Protein 7Y54 (pdb70)

Sequence (100 aa):
GSPPEIKPFYFSSSVQEGQREQVICSAITGDLPLLFSWKKDGLIVENFKDITLVTNDLFSVLVISSIKPEHIGNYTCNLENPFGSDVHTAALTMKVPELS

Secondary structure (DSSP, 8-state):
----EEEP----SSEETT--EEEEEEEEE-PSPPEEEEEETTEEGGGSTTEEEEE-SS-EEEEESS--GGG-EEEEEEEEETTEEEEEEEEE-EEE----

Foldseek 3Di:
DDKFAWDEWEWDPAAEFFAKTKTKIFTPDDDWQKDKAKDFVNHRPCPPPQWDWDDDRGMIMIMRHGDAPVRFGKMKMWMTDPHYIDMYIYGDDYNYYDDD

Radius of gyration: 14.17 Å; Cα contacts (8 Å, |Δi|>4): 246; chains: 1; bounding box: 51×23×22 Å

Structure (mmCIF, N/CA/C/O backbone):
data_7Y54
#
_entry.id   7Y54
#
_cell.length_a   67.395
_cell.length_b   40.728
_cell.length_c   41.482
_cell.angle_alpha   90.000
_cell.angle_beta   94.180
_cell.angle_gamma   90.000
#
_symmetry.space_group_name_H-M   'C 1 2 1'
#
loop_
_entity.id
_entity.type
_entity.pdbx_description
1 polymer 'Down Syndrome Cell Adhesion Molecules'
2 water water
#
loop_
_atom_site.group_PDB
_atom_site.id
_atom_site.type_symbol
_atom_site.label_atom_id
_atom_site.label_alt_id
_atom_site.label_comp_id
_atom_site.label_asym_id
_atom_site.label_entity_id
_atom_site.label_seq_id
_atom_site.pdbx_PDB_ins_code
_atom_site.Cartn_x
_atom_site.Cartn_y
_atom_site.Cartn_z
_atom_site.occupancy
_atom_site.B_iso_or_equiv
_atom_site.auth_seq_id
_atom_site.auth_comp_id
_atom_site.auth_asym_id
_atom_site.auth_atom_id
_atom_site.pdbx_PDB_model_num
ATOM 1 N N . GLY A 1 1 ? -21.598 -9.526 14.532 1.00 30.86 -1 GLY A N 1
ATOM 2 C CA . GLY A 1 1 ? -20.560 -9.744 13.545 1.00 30.82 -1 GLY A CA 1
ATOM 3 C C . GLY A 1 1 ? -20.061 -11.175 13.525 1.00 30.61 -1 GLY A C 1
ATOM 4 O O . GLY A 1 1 ? -20.443 -11.983 14.364 1.00 33.34 -1 GLY A O 1
ATOM 7 N N . SER A 1 2 ? -19.199 -11.489 12.559 1.00 27.85 0 SER A N 1
ATOM 8 C CA . SER A 1 2 ? -18.670 -12.829 12.389 1.00 27.79 0 SER A CA 1
ATOM 9 C C . SER A 1 2 ? -17.201 -12.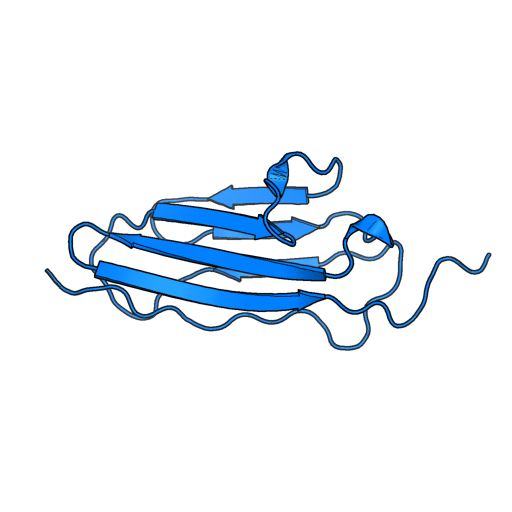881 12.790 1.00 21.47 0 SER A C 1
ATOM 10 O O . SER A 1 2 ? -16.440 -11.952 12.481 1.00 16.96 0 SER A O 1
ATOM 18 N N . PRO A 1 3 ? -16.779 -13.941 13.473 1.00 22.96 1 PRO A N 1
ATOM 19 C CA . PRO A 1 3 ? -15.362 -14.068 13.841 1.00 22.41 1 PRO A CA 1
ATOM 20 C C . PRO A 1 3 ? -14.512 -14.363 12.620 1.00 18.25 1 PRO A C 1
ATOM 21 O O . PRO A 1 3 ? -15.026 -14.861 11.604 1.00 17.22 1 PRO A O 1
ATOM 32 N N . PRO A 1 4 ? -13.209 -14.084 12.682 1.00 17.33 2 PRO A N 1
ATOM 33 C CA . PRO A 1 4 ? -12.350 -14.331 11.520 1.00 17.21 2 PRO A CA 1
ATOM 34 C C . PRO A 1 4 ? -11.901 -15.783 11.440 1.00 16.21 2 PRO A C 1
ATOM 35 O O . PRO A 1 4 ? -11.685 -16.447 12.459 1.00 16.27 2 PRO A O 1
ATOM 46 N N . GLU A 1 5 ? -11.802 -16.280 10.203 1.00 16.42 3 GLU A N 1
ATOM 47 C CA . GLU A 1 5 ? -11.196 -17.570 9.898 1.00 19.27 3 GLU A CA 1
ATOM 48 C C . GLU A 1 5 ? -9.957 -17.301 9.056 1.00 17.36 3 GLU A C 1
ATOM 49 O O . GLU A 1 5 ? -10.060 -16.778 7.938 1.00 16.92 3 GLU A O 1
ATOM 61 N N . ILE A 1 6 ? -8.787 -17.636 9.602 1.00 17.49 4 ILE A N 1
ATOM 62 C CA . ILE A 1 6 ? -7.522 -17.343 8.934 1.00 15.80 4 ILE A CA 1
ATOM 63 C C . ILE A 1 6 ? -7.345 -18.233 7.710 1.00 13.75 4 ILE A C 1
ATOM 64 O O . ILE A 1 6 ? -7.792 -19.384 7.683 1.00 14.58 4 ILE A O 1
ATOM 80 N N . LYS A 1 7 ? -6.730 -17.677 6.667 1.00 11.89 5 LYS A N 1
ATOM 81 C CA . LYS A 1 7 ? -6.294 -18.474 5.530 1.00 13.51 5 LYS A CA 1
ATOM 82 C C . LYS A 1 7 ? -4.842 -18.875 5.732 1.00 13.04 5 LYS A C 1
ATOM 83 O O . LYS A 1 7 ? -3.974 -17.992 5.804 1.00 11.79 5 LYS A O 1
ATOM 102 N N . PRO A 1 8 ? -4.530 -20.169 5.820 1.00 15.67 6 PRO A N 1
ATOM 103 C CA . PRO A 1 8 ? -3.133 -20.574 6.032 1.00 15.13 6 PRO A CA 1
ATOM 104 C C . PRO A 1 8 ? -2.189 -20.011 4.983 1.00 13.71 6 PRO A C 1
ATOM 105 O O . PRO A 1 8 ? -2.543 -19.853 3.811 1.00 13.94 6 PRO A O 1
ATOM 116 N N . PHE A 1 9 ? -0.955 -19.752 5.422 1.00 12.79 7 PHE A N 1
ATOM 117 C CA . PHE A 1 9 ? 0.140 -19.314 4.570 1.00 11.70 7 PHE A CA 1
ATOM 118 C C . PHE A 1 9 ? 1.351 -20.184 4.861 1.00 12.32 7 PHE A C 1
ATOM 119 O O . PHE A 1 9 ? 1.479 -20.749 5.952 1.00 12.49 7 PHE A O 1
ATOM 136 N N . TYR A 1 10 ? 2.222 -20.320 3.866 1.00 13.29 8 TYR A N 1
ATOM 137 C CA . TYR A 1 10 ? 3.381 -21.185 4.016 1.00 14.90 8 TYR A CA 1
ATOM 138 C C . TYR A 1 10 ? 4.574 -20.587 3.291 1.00 13.56 8 TYR A C 1
ATOM 139 O O . TYR A 1 10 ? 4.424 -19.888 2.290 1.00 13.23 8 TYR A O 1
ATOM 157 N N . PHE A 1 11 ? 5.762 -20.894 3.789 1.00 13.00 9 PHE A N 1
ATOM 158 C CA . PHE A 1 11 ? 6.996 -20.493 3.133 1.00 11.94 9 PHE A CA 1
ATOM 159 C C . PHE A 1 11 ? 7.375 -21.509 2.070 1.00 13.55 9 PHE A C 1
ATOM 160 O O . PHE A 1 11 ? 6.866 -22.628 2.049 1.00 13.38 9 PHE A O 1
ATOM 177 N N . SER A 1 12 ? 8.282 -21.101 1.184 1.00 13.98 10 SER A N 1
ATOM 178 C CA . SER A 1 12 ? 8.762 -21.984 0.131 1.00 18.05 10 SER A CA 1
ATOM 179 C C . SER A 1 12 ? 9.469 -23.190 0.735 1.00 16.63 10 SER A C 1
ATOM 180 O O . SER A 1 12 ? 10.028 -23.128 1.836 1.00 17.85 10 SER A O 1
ATOM 188 N N . SER A 1 13 ? 9.448 -24.296 -0.005 1.00 22.21 11 SER A N 1
ATOM 189 C CA . SER A 1 13 ? 10.069 -25.537 0.439 1.00 22.74 11 SER A CA 1
ATOM 190 C C . SER A 1 13 ? 11.545 -25.630 0.063 1.00 27.56 11 SER A C 1
ATOM 191 O O . SER A 1 13 ? 12.206 -26.604 0.437 1.00 28.51 11 SER A O 1
ATOM 199 N N . SER A 1 14 ? 12.079 -24.647 -0.660 1.00 28.35 12 SER A N 1
ATOM 200 C CA . SER A 1 14 ? 13.485 -24.631 -1.063 1.00 34.98 12 SER A CA 1
ATOM 201 C C . SER A 1 14 ? 14.060 -23.235 -0.831 1.00 30.97 12 SER A C 1
ATOM 202 O O . SER A 1 14 ? 14.461 -22.534 -1.760 1.00 36.48 12 SER A O 1
ATOM 210 N N . VAL A 1 15 ? 14.116 -22.846 0.437 1.00 22.03 13 VAL A N 1
ATOM 211 C CA . VAL A 1 15 ? 14.628 -21.534 0.803 1.00 17.36 13 VAL A CA 1
ATOM 212 C C . VAL A 1 15 ? 16.150 -21.541 0.706 1.00 15.71 13 VAL A C 1
ATOM 213 O O . VAL A 1 15 ? 16.821 -22.454 1.206 1.00 15.72 13 VAL A O 1
ATOM 226 N N . GLN A 1 16 ? 16.702 -20.496 0.090 1.00 15.73 14 GLN A N 1
ATOM 227 C CA . GLN A 1 16 ? 18.142 -20.308 -0.023 1.00 16.40 14 GLN A CA 1
ATOM 228 C C . GLN A 1 16 ? 18.532 -18.968 0.589 1.00 14.28 14 GLN A C 1
ATOM 229 O O . GLN A 1 16 ? 17.849 -17.957 0.394 1.00 14.47 14 GLN A O 1
ATOM 243 N N . GLU A 1 17 ? 19.625 -18.970 1.346 1.00 13.84 15 GLU A N 1
ATOM 244 C CA . GLU A 1 17 ? 20.127 -17.741 1.937 1.00 13.52 15 GLU A CA 1
ATOM 245 C C . GLU A 1 17 ? 20.317 -16.699 0.845 1.00 13.73 15 GLU A C 1
ATOM 246 O O . GLU A 1 17 ? 20.817 -17.003 -0.240 1.00 14.42 15 GLU A O 1
ATOM 258 N N . GLY A 1 18 ? 19.909 -15.471 1.138 1.00 14.87 16 GLY A N 1
ATOM 259 C CA . GLY A 1 18 ? 20.067 -14.366 0.218 1.00 16.29 16 GLY A CA 1
ATOM 260 C C . GLY A 1 18 ? 18.899 -14.149 -0.713 1.00 16.52 16 GLY A C 1
ATOM 261 O O . GLY A 1 18 ? 18.838 -13.103 -1.381 1.00 17.70 16 GLY A O 1
ATOM 265 N N . GLN A 1 19 ? 17.975 -15.100 -0.791 1.00 16.26 17 GLN A N 1
ATOM 266 C CA . GLN A 1 19 ? 16.771 -14.926 -1.586 1.00 16.41 17 GLN A CA 1
ATOM 267 C C . GLN A 1 19 ? 15.729 -14.218 -0.728 1.00 15.03 17 GLN A C 1
ATOM 268 O O . GLN A 1 19 ? 16.019 -13.754 0.377 1.00 14.74 17 GLN A O 1
ATOM 282 N N . ARG A 1 20 ? 14.503 -14.128 -1.221 1.00 12.18 18 ARG A N 1
ATOM 283 C CA . ARG A 1 20 ? 13.462 -13.412 -0.506 1.00 13.20 18 ARG A CA 1
ATOM 284 C C . ARG A 1 20 ? 12.248 -14.301 -0.271 1.00 12.16 18 ARG A C 1
ATOM 285 O O . ARG A 1 20 ? 12.056 -15.325 -0.929 1.00 12.55 18 ARG A O 1
ATOM 306 N N . GLU A 1 21 ? 11.433 -13.896 0.696 1.00 11.17 19 GLU A N 1
ATOM 307 C CA . GLU A 1 21 ? 10.185 -14.574 1.007 1.00 12.92 19 GLU A CA 1
ATOM 308 C C . GLU A 1 21 ? 9.100 -13.532 1.218 1.00 12.57 19 GLU A C 1
ATOM 309 O O . GLU A 1 21 ? 9.375 -12.401 1.630 1.00 13.14 19 GLU A O 1
ATOM 321 N N . GLN A 1 22 ? 7.870 -13.917 0.899 1.00 12.74 20 GLN A N 1
ATOM 322 C CA . GLN A 1 22 ? 6.688 -13.110 1.164 1.00 14.39 20 GLN A CA 1
ATOM 323 C C . GLN A 1 22 ? 5.562 -14.062 1.533 1.00 12.93 20 GLN A C 1
ATOM 324 O O . GLN A 1 22 ? 5.334 -15.042 0.821 1.00 13.62 20 GLN A O 1
ATOM 338 N N . VAL A 1 23 ? 4.856 -13.777 2.625 1.00 9.86 21 VAL A N 1
ATOM 339 C CA . VAL A 1 23 ? 3.665 -14.529 2.999 1.00 9.81 21 VAL A CA 1
ATOM 340 C C . VAL A 1 23 ? 2.572 -13.537 3.351 1.00 10.69 21 VAL A C 1
ATOM 341 O O . VAL A 1 23 ? 2.843 -12.495 3.959 1.00 10.38 21 VAL A O 1
ATOM 354 N N . ILE A 1 24 ? 1.331 -13.889 3.026 1.00 10.02 22 ILE A N 1
ATOM 355 C CA . ILE A 1 24 ? 0.188 -13.026 3.291 1.00 10.36 22 ILE A CA 1
ATOM 356 C C . ILE A 1 24 ? -0.656 -13.653 4.387 1.00 9.83 22 ILE A C 1
ATOM 357 O O . ILE A 1 24 ? -1.045 -14.825 4.296 1.00 9.91 22 ILE A O 1
ATOM 373 N N . CYS A 1 25 ? -0.911 -12.885 5.431 1.00 9.99 23 CYS A N 1
ATOM 374 C CA . CYS A 1 25 ? -1.842 -13.279 6.474 1.00 10.24 23 CYS A CA 1
ATOM 375 C C . CYS A 1 25 ? -3.171 -12.614 6.160 1.00 10.75 23 CYS A C 1
ATOM 376 O O . CYS A 1 25 ? -3.227 -11.390 6.003 1.00 11.78 23 CYS A O 1
ATOM 383 N N . SER A 1 26 ? -4.230 -13.411 6.064 1.00 10.80 24 SER A N 1
ATOM 384 C CA . SER A 1 26 ? -5.522 -12.911 5.612 1.00 11.28 24 SER A CA 1
ATOM 385 C C . SER A 1 26 ? -6.594 -13.848 6.136 1.00 11.65 24 SER A C 1
ATOM 386 O O . SER A 1 26 ? -6.299 -14.932 6.640 1.00 11.02 24 SER A O 1
ATOM 394 N N . ALA A 1 27 ? -7.847 -13.430 5.984 1.00 11.62 25 ALA A N 1
ATOM 395 C CA . ALA A 1 27 ? -8.988 -14.218 6.429 1.00 12.22 25 ALA A CA 1
ATOM 396 C C . ALA A 1 27 ? -9.927 -14.484 5.264 1.00 13.89 25 ALA A C 1
ATOM 397 O O . ALA A 1 27 ? -10.060 -13.661 4.358 1.00 14.18 25 ALA A O 1
ATOM 404 N N . ILE A 1 28 ? -10.591 -15.641 5.300 1.00 12.17 26 ILE A N 1
ATOM 405 C CA . ILE A 1 28 ? -11.606 -15.934 4.300 1.00 15.52 26 ILE A CA 1
ATOM 406 C C . ILE A 1 28 ? -12.958 -15.368 4.711 1.00 14.27 26 ILE A C 1
ATOM 407 O O . ILE A 1 28 ? -13.843 -15.203 3.861 1.00 14.23 26 ILE A O 1
ATOM 414 N N . THR A 1 29 ? -13.140 -15.075 5.995 1.00 14.21 27 THR A N 1
ATOM 415 C CA . THR A 1 29 ? -14.371 -14.481 6.488 1.00 15.57 27 THR A CA 1
ATOM 416 C C . THR A 1 29 ? -14.044 -13.734 7.774 1.00 14.69 27 THR A C 1
ATOM 417 O O . THR A 1 29 ? -12.982 -13.932 8.368 1.00 14.97 27 THR A O 1
ATOM 428 N N . GLY A 1 30 ? -14.960 -12.864 8.184 1.00 14.86 28 GLY A N 1
ATOM 429 C CA . GLY A 1 30 ? -14.761 -12.106 9.421 1.00 15.33 28 GLY A CA 1
ATOM 430 C C . GLY A 1 30 ? -14.848 -10.618 9.125 1.00 15.24 28 GLY A C 1
ATOM 431 O O . GLY A 1 30 ? -14.187 -10.106 8.225 1.00 15.20 28 GLY A O 1
ATOM 435 N N . ASP A 1 31 ? -15.685 -9.931 9.903 1.00 15.09 29 ASP A N 1
ATOM 436 C CA . ASP A 1 31 ? -15.930 -8.515 9.668 1.00 16.08 29 ASP A CA 1
ATOM 437 C C . ASP A 1 31 ? -14.637 -7.713 9.766 1.00 14.92 29 ASP A C 1
ATOM 438 O O . ASP A 1 31 ? -13.816 -7.932 10.656 1.00 15.26 29 ASP A O 1
ATOM 447 N N . LEU A 1 32 ? -14.467 -6.767 8.857 1.00 13.85 30 LEU A N 1
ATOM 448 C CA . LEU A 1 32 ? -13.415 -5.770 8.978 1.00 13.61 30 LEU A CA 1
ATOM 449 C C . LEU A 1 32 ? -13.801 -4.736 10.034 1.00 14.91 30 LEU A C 1
ATOM 450 O O . LEU A 1 32 ? -14.984 -4.529 10.312 1.00 14.89 30 LEU A O 1
ATOM 466 N N . PRO A 1 33 ? -12.820 -4.046 10.628 1.00 16.06 31 PRO A N 1
ATOM 467 C CA . PRO A 1 33 ? -11.387 -4.165 10.344 1.00 14.94 31 PRO A CA 1
ATOM 468 C C . PRO A 1 33 ? -10.730 -5.337 11.061 1.00 13.95 31 PRO A C 1
ATOM 469 O O . PRO A 1 33 ? -11.120 -5.696 12.168 1.00 15.17 31 PRO A O 1
ATOM 480 N N . LEU A 1 34 ? -9.727 -5.922 10.424 1.00 13.14 32 LEU A N 1
ATOM 481 C CA . LEU A 1 34 ? -8.914 -6.965 11.023 1.00 14.04 32 LEU A CA 1
ATOM 482 C C . LEU A 1 34 ? -7.617 -6.352 11.536 1.00 14.46 32 LEU A C 1
ATOM 483 O O . LEU A 1 34 ? -7.090 -5.398 10.961 1.00 15.49 32 LEU A O 1
ATOM 499 N N . LEU A 1 35 ? -7.113 -6.904 12.629 1.00 13.07 33 LEU A N 1
ATOM 500 C CA . LEU A 1 35 ? -5.847 -6.497 13.214 1.00 14.46 33 LEU A CA 1
ATOM 501 C C . LEU A 1 35 ? -4.890 -7.674 13.167 1.00 14.31 33 LEU A C 1
ATOM 502 O O . LEU A 1 35 ? -5.297 -8.814 13.381 1.00 15.20 33 LEU A O 1
ATOM 518 N N . PHE A 1 36 ? -3.620 -7.392 12.901 1.00 14.08 34 PHE A N 1
ATOM 519 C CA . PHE A 1 36 ? -2.617 -8.422 12.691 1.00 14.56 34 PHE A CA 1
ATOM 520 C C . PHE A 1 36 ? -1.428 -8.203 13.611 1.00 15.77 34 PHE A C 1
ATOM 521 O O . PHE A 1 36 ? -0.976 -7.071 13.802 1.00 17.68 34 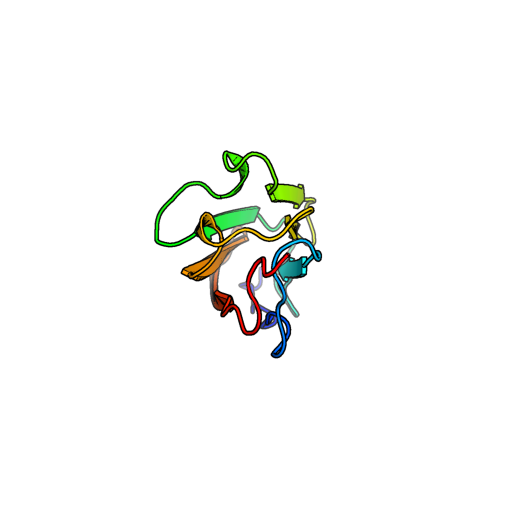PHE A O 1
ATOM 538 N N . SER A 1 37 ? -0.910 -9.298 14.157 1.00 15.77 35 SER A N 1
ATOM 539 C CA . SER A 1 37 ? 0.297 -9.276 14.970 1.00 18.81 35 SER A CA 1
ATOM 540 C C . SER A 1 37 ? 1.176 -10.438 14.540 1.00 16.04 35 SER A C 1
ATOM 541 O O . SER A 1 37 ? 0.708 -11.579 14.458 1.00 16.71 35 SER A O 1
ATOM 549 N N . TRP A 1 38 ? 2.433 -10.147 14.240 1.00 14.76 36 TRP A N 1
ATOM 550 C CA . TRP A 1 38 ? 3.384 -11.154 13.806 1.00 13.82 36 TRP A CA 1
ATOM 551 C C . TRP A 1 38 ? 4.423 -11.396 14.893 1.00 15.17 36 TRP A C 1
ATOM 552 O O . TRP A 1 38 ? 4.887 -10.455 15.547 1.00 16.56 36 TRP A O 1
ATOM 573 N N . LYS A 1 39 ? 4.805 -12.660 15.064 1.00 15.23 37 LYS A N 1
ATOM 574 C CA . LYS A 1 39 ? 5.917 -13.023 15.929 1.00 15.05 37 LYS A CA 1
ATOM 575 C C . LYS A 1 39 ? 6.740 -14.091 15.230 1.00 14.92 37 LYS A C 1
ATOM 576 O O . LYS A 1 39 ? 6.189 -14.934 14.517 1.00 14.75 37 LYS A O 1
ATOM 595 N N . LYS A 1 40 ? 8.055 -14.043 15.430 1.00 15.67 38 LYS A N 1
ATOM 596 C CA . LYS A 1 40 ? 8.969 -15.097 15.002 1.00 19.34 38 LYS A CA 1
ATOM 597 C C . LYS A 1 40 ? 9.586 -15.707 16.253 1.00 15.46 38 LYS A C 1
ATOM 598 O O . LYS A 1 40 ? 10.380 -15.056 16.941 1.00 16.14 38 LYS A O 1
ATOM 617 N N . ASP A 1 41 ? 9.212 -16.951 16.549 1.00 17.09 39 ASP A N 1
ATOM 618 C CA . ASP A 1 41 ? 9.688 -17.628 17.746 1.00 19.27 39 ASP A CA 1
ATOM 619 C C . ASP A 1 41 ? 9.498 -16.741 18.969 1.00 21.27 39 ASP A C 1
ATOM 620 O O . ASP A 1 41 ? 10.388 -16.608 19.805 1.00 23.87 39 ASP A O 1
ATOM 629 N N . GLY A 1 42 ? 8.321 -16.120 19.061 1.00 21.34 40 GLY A N 1
ATOM 630 C CA . GLY A 1 42 ? 7.971 -15.269 20.175 1.00 22.55 40 GLY A CA 1
ATOM 631 C C . GLY A 1 42 ? 8.559 -13.881 20.143 1.00 22.45 40 GLY A C 1
ATOM 632 O O . GLY A 1 42 ? 8.359 -13.126 21.102 1.00 25.14 40 GLY A O 1
ATOM 636 N N . LEU A 1 43 ? 9.274 -13.515 19.085 1.00 20.69 41 LEU A N 1
ATOM 637 C CA . LEU A 1 43 ? 9.935 -12.223 18.990 1.00 21.70 41 LEU A CA 1
ATOM 638 C C . LEU A 1 43 ? 9.203 -11.313 18.012 1.00 19.09 41 LEU A C 1
ATOM 639 O O . LEU A 1 43 ? 8.575 -11.777 17.061 1.00 17.18 41 LEU A O 1
ATOM 644 N N . ILE A 1 44 ? 9.317 -10.006 18.241 1.00 23.54 42 ILE A N 1
ATOM 645 C CA . ILE A 1 44 ? 8.723 -9.013 17.350 1.00 31.52 42 ILE A CA 1
ATOM 646 C C . ILE A 1 44 ? 9.454 -9.088 16.013 1.00 32.82 42 ILE A C 1
ATOM 647 O O . ILE A 1 44 ? 10.639 -8.751 15.918 1.00 31.51 42 ILE A O 1
ATOM 652 N N . VAL A 1 45 ? 8.735 -9.518 14.975 1.00 40.64 43 VAL A N 1
ATOM 653 C CA . VAL A 1 45 ? 9.367 -9.821 13.695 1.00 46.97 43 VAL A CA 1
ATOM 654 C C . VAL A 1 45 ? 9.940 -8.565 13.058 1.00 50.34 43 VAL A C 1
ATOM 655 O O . VAL A 1 45 ? 11.066 -8.570 12.549 1.00 50.38 43 VAL A O 1
ATOM 659 N N . GLU A 1 46 ? 9.170 -7.483 13.024 1.00 73.73 44 GLU A N 1
ATOM 660 C CA . GLU A 1 46 ? 9.538 -6.358 12.180 1.00 71.64 44 GLU A CA 1
ATOM 661 C C . GLU A 1 46 ? 10.878 -5.756 12.560 1.00 64.73 44 GLU A C 1
ATOM 662 O O . GLU A 1 46 ? 11.456 -5.032 11.737 1.00 62.82 44 GLU A O 1
ATOM 668 N N . ASN A 1 47 ? 11.317 -5.948 13.807 1.00 58.44 45 ASN A N 1
ATOM 669 C CA . ASN A 1 47 ? 12.594 -5.396 14.232 1.00 53.96 45 ASN A CA 1
ATOM 670 C C . ASN A 1 47 ? 13.801 -6.166 13.696 1.00 44.91 45 ASN A C 1
ATOM 671 O O . ASN A 1 47 ? 14.937 -5.779 13.991 1.00 45.80 45 ASN A O 1
ATOM 676 N N . PHE A 1 48 ? 13.593 -7.245 12.943 1.00 39.60 46 PHE A N 1
ATOM 677 C CA . PHE A 1 48 ? 14.655 -7.796 12.112 1.00 33.61 46 PHE A CA 1
ATOM 678 C C . PHE A 1 48 ? 14.943 -6.835 10.962 1.00 32.86 46 PHE A C 1
ATOM 679 O O . PHE A 1 48 ? 14.025 -6.314 10.321 1.00 32.97 46 PHE A O 1
ATOM 696 N N . LYS A 1 49 ? 16.229 -6.593 10.706 1.00 31.50 47 LYS A N 1
ATOM 697 C CA . LYS A 1 49 ? 16.605 -5.620 9.684 1.00 36.48 47 LYS A CA 1
ATOM 698 C C . LYS A 1 49 ? 15.910 -5.896 8.360 1.00 34.76 47 LYS A C 1
ATOM 699 O O . LYS A 1 49 ? 15.414 -4.972 7.702 1.00 33.82 47 LYS A O 1
ATOM 718 N N . ASP A 1 50 ? 15.859 -7.160 7.955 1.00 16.82 48 ASP A N 1
ATOM 719 C CA . ASP A 1 50 ? 15.436 -7.529 6.616 1.00 18.60 48 ASP A CA 1
ATOM 720 C C . ASP A 1 50 ? 13.991 -7.994 6.564 1.00 18.58 48 ASP A C 1
ATOM 721 O O . ASP A 1 50 ? 13.575 -8.565 5.556 1.00 19.17 48 ASP A O 1
ATOM 730 N N . ILE A 1 51 ? 13.207 -7.738 7.607 1.00 18.03 49 ILE A N 1
ATOM 731 C CA . ILE A 1 51 ? 11.785 -8.070 7.624 1.00 17.27 49 ILE A CA 1
ATOM 732 C C . ILE A 1 51 ? 10.986 -6.773 7.618 1.00 17.15 49 ILE A C 1
ATOM 733 O O . ILE A 1 51 ? 11.220 -5.886 8.443 1.00 18.32 49 ILE A O 1
ATOM 749 N N . THR A 1 52 ? 10.058 -6.656 6.673 1.00 16.25 50 THR A N 1
ATOM 750 C CA . THR A 1 52 ? 9.146 -5.521 6.579 1.00 16.75 50 THR A CA 1
ATOM 751 C C . THR A 1 52 ? 7.718 -6.051 6.569 1.00 14.14 50 THR A C 1
ATOM 752 O O . THR A 1 52 ? 7.439 -7.093 5.972 1.00 13.79 50 THR A O 1
ATOM 763 N N . LEU A 1 53 ? 6.818 -5.340 7.244 1.00 13.26 51 LEU A N 1
ATOM 764 C CA . LEU A 1 53 ? 5.405 -5.682 7.252 1.00 13.20 51 LEU A CA 1
ATOM 765 C C . LEU A 1 53 ? 4.631 -4.663 6.426 1.00 13.15 51 LEU A C 1
ATOM 766 O O . LEU A 1 53 ? 4.887 -3.457 6.508 1.00 15.14 51 LEU A O 1
ATOM 782 N N . VAL A 1 54 ? 3.693 -5.161 5.633 1.00 11.49 52 VAL A N 1
ATOM 783 C CA . VAL A 1 54 ? 2.777 -4.351 4.839 1.00 13.28 52 VAL A CA 1
ATOM 784 C C . VAL A 1 54 ? 1.382 -4.709 5.326 1.00 11.40 52 VAL A C 1
ATOM 785 O O . VAL A 1 54 ? 0.865 -5.781 4.991 1.00 11.86 52 VAL A O 1
ATOM 798 N N . THR A 1 55 ? 0.761 -3.815 6.102 1.00 11.70 53 THR A N 1
ATOM 799 C CA . THR A 1 55 ? -0.453 -4.144 6.828 1.00 11.06 53 THR A CA 1
ATOM 800 C C . THR A 1 55 ? -1.543 -3.123 6.579 1.00 11.46 53 THR A C 1
ATOM 801 O O . THR A 1 55 ? -1.303 -1.909 6.590 1.00 13.01 53 THR A O 1
ATOM 812 N N . ASN A 1 56 ? -2.745 -3.633 6.356 1.00 10.53 54 ASN A N 1
ATOM 813 C CA . ASN A 1 56 ? -3.924 -2.797 6.215 1.00 11.03 54 ASN A CA 1
ATOM 814 C C . ASN A 1 56 ? -5.065 -3.484 6.949 1.00 11.50 54 ASN A C 1
ATOM 815 O O . ASN A 1 56 ? -4.855 -4.455 7.674 1.00 11.67 54 ASN A O 1
ATOM 826 N N . ASP A 1 57 ? -6.282 -2.953 6.802 1.00 11.15 55 ASP A N 1
ATOM 827 C CA . ASP A 1 57 ? -7.404 -3.514 7.548 1.00 11.29 55 ASP A CA 1
ATOM 828 C C . ASP A 1 57 ? -7.877 -4.850 6.994 1.00 11.24 55 ASP A C 1
ATOM 829 O O . ASP A 1 57 ? -8.742 -5.479 7.606 1.00 10.76 55 ASP A O 1
ATOM 838 N N . LEU A 1 58 ? -7.334 -5.301 5.871 1.00 10.54 56 LEU A N 1
ATOM 839 C CA . LEU A 1 58 ? -7.751 -6.541 5.237 1.00 9.73 56 LEU A CA 1
ATOM 840 C C . LEU A 1 58 ? -6.712 -7.643 5.318 1.00 9.03 56 LEU A C 1
ATOM 841 O O . LEU A 1 58 ? -7.069 -8.785 5.583 1.00 9.02 56 LEU A O 1
ATOM 857 N N . PHE A 1 59 ? -5.437 -7.345 5.089 1.00 9.47 57 PHE A N 1
ATOM 858 C CA . PHE A 1 59 ? -4.407 -8.374 5.130 1.00 9.05 57 PHE A CA 1
ATOM 859 C C . PHE A 1 59 ? -3.099 -7.746 5.583 1.00 9.69 57 PHE A C 1
ATOM 860 O O . PHE A 1 59 ? -2.957 -6.526 5.613 1.00 10.04 57 PHE A O 1
ATOM 877 N N . SER A 1 60 ? -2.146 -8.607 5.945 1.00 9.04 58 SER A N 1
ATOM 878 C CA . SER A 1 60 ? -0.795 -8.212 6.318 1.00 8.80 58 SER A CA 1
ATOM 879 C C . SER A 1 60 ? 0.192 -9.111 5.590 1.00 8.47 58 SER A C 1
ATOM 880 O O . SER A 1 60 ? 0.101 -10.337 5.690 1.00 10.00 58 SER A O 1
ATOM 888 N N . VAL A 1 61 ? 1.129 -8.509 4.866 1.00 8.59 59 VAL A N 1
ATOM 889 C CA . VAL A 1 61 ? 2.154 -9.247 4.149 1.00 9.25 59 VAL A CA 1
ATOM 890 C C . VAL A 1 61 ? 3.447 -9.103 4.927 1.00 10.73 59 VAL A C 1
ATOM 891 O O . VAL A 1 61 ? 3.852 -7.987 5.264 1.00 11.12 59 VAL A O 1
ATOM 904 N N . LEU A 1 62 ? 4.086 -10.227 5.223 1.00 10.91 60 LEU A N 1
ATOM 905 C CA . LEU A 1 62 ? 5.405 -10.245 5.837 1.00 11.07 60 LEU A CA 1
ATOM 906 C C . LEU A 1 62 ? 6.422 -10.478 4.732 1.00 10.73 60 LEU A C 1
ATOM 907 O O . LEU A 1 62 ? 6.310 -11.453 3.975 1.00 11.10 60 LEU A O 1
ATOM 923 N N . VAL A 1 63 ? 7.382 -9.569 4.626 1.00 10.10 61 VAL A N 1
ATOM 924 C CA . VAL A 1 63 ? 8.411 -9.599 3.600 1.00 11.34 61 VAL A CA 1
ATOM 925 C C . VAL A 1 63 ? 9.760 -9.826 4.267 1.00 10.73 61 VAL A C 1
ATOM 926 O O . VAL A 1 63 ? 10.160 -9.063 5.154 1.00 11.80 61 VAL A O 1
ATOM 939 N N . ILE A 1 64 ? 10.478 -10.852 3.821 1.00 10.86 62 ILE A N 1
ATOM 940 C CA . ILE A 1 64 ? 11.876 -11.051 4.183 1.00 11.86 62 ILE A CA 1
ATOM 941 C C . ILE A 1 64 ? 12.676 -10.743 2.932 1.00 11.70 62 ILE A C 1
ATOM 942 O O . ILE A 1 64 ? 12.628 -11.510 1.965 1.00 11.55 62 ILE A O 1
ATOM 958 N N . SER A 1 65 ? 13.383 -9.606 2.930 1.00 12.25 63 SER A N 1
ATOM 959 C CA . SER A 1 65 ? 13.999 -9.106 1.704 1.00 15.15 63 SER A CA 1
ATOM 960 C C . SER A 1 65 ? 15.311 -9.809 1.394 1.00 13.50 63 SER A C 1
ATOM 9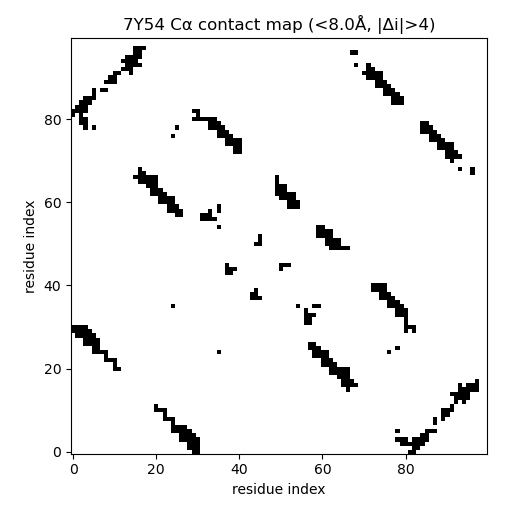61 O O . SER A 1 65 ? 15.721 -9.862 0.227 1.00 14.30 63 SER A O 1
ATOM 969 N N . SER A 1 66 ? 15.984 -10.337 2.414 1.00 13.69 64 SER A N 1
ATOM 970 C CA . SER A 1 66 ? 17.209 -11.111 2.221 1.00 14.46 64 SER A CA 1
ATOM 971 C C . SER A 1 66 ? 17.249 -12.163 3.319 1.00 14.27 64 SER A C 1
ATOM 972 O O . SER A 1 66 ? 17.472 -11.831 4.487 1.00 13.94 64 SER A O 1
ATOM 980 N N . ILE A 1 67 ? 17.025 -13.424 2.953 1.00 12.78 65 ILE A N 1
ATOM 981 C CA . ILE A 1 67 ? 16.947 -14.488 3.950 1.00 12.91 65 ILE A CA 1
ATOM 982 C C . ILE A 1 67 ? 18.331 -14.769 4.526 1.00 14.86 65 ILE A C 1
ATOM 983 O O . ILE A 1 67 ? 19.316 -14.908 3.792 1.00 14.51 65 ILE A O 1
ATOM 999 N N . LYS A 1 68 ? 18.402 -14.854 5.845 1.00 16.11 66 LYS A N 1
ATOM 1000 C CA . LYS A 1 68 ? 19.608 -15.158 6.597 1.00 15.96 66 LYS A CA 1
ATOM 1001 C C . LYS A 1 68 ? 19.271 -16.250 7.587 1.00 14.49 66 LYS A C 1
ATOM 1002 O O . LYS A 1 68 ? 18.090 -16.461 7.913 1.00 13.64 66 LYS A O 1
ATOM 1021 N N . PRO A 1 69 ? 20.285 -16.941 8.125 1.00 14.35 67 PRO A N 1
ATOM 1022 C CA . PRO A 1 69 ? 19.993 -18.018 9.084 1.00 15.06 67 PRO A CA 1
ATOM 1023 C C . PRO A 1 69 ? 19.186 -17.544 10.277 1.00 14.95 67 PRO A C 1
ATOM 1024 O O . PRO A 1 69 ? 18.415 -18.332 10.841 1.00 15.36 67 PRO A O 1
ATOM 1035 N N . GLU A 1 70 ? 19.328 -16.273 10.671 1.00 15.95 68 GLU A N 1
ATOM 1036 C CA . GLU A 1 70 ? 18.574 -15.753 11.802 1.00 21.11 68 GLU A CA 1
ATOM 1037 C C . GLU A 1 70 ? 17.075 -15.806 11.560 1.00 18.28 68 GLU A C 1
ATOM 1038 O O . GLU A 1 70 ? 16.308 -15.776 12.523 1.00 19.35 68 GLU A O 1
ATOM 1050 N N . HIS A 1 71 ? 16.642 -15.859 10.300 1.00 16.34 69 HIS A N 1
ATOM 1051 C CA . HIS A 1 71 ? 15.226 -15.908 9.965 1.00 15.47 69 HIS A CA 1
ATOM 1052 C C . HIS A 1 71 ? 14.640 -17.311 10.022 1.00 14.83 69 HIS A C 1
ATOM 1053 O O . HIS A 1 71 ? 13.423 -17.462 9.889 1.00 13.57 69 HIS A O 1
ATOM 1066 N N . ILE A 1 72 ? 15.464 -18.336 10.221 1.00 15.08 70 ILE A N 1
ATOM 1067 C CA . ILE A 1 72 ? 14.941 -19.687 10.361 1.00 15.38 70 ILE A CA 1
ATOM 1068 C C . ILE A 1 72 ? 14.097 -19.763 11.619 1.00 14.93 70 ILE A C 1
ATOM 1069 O O . ILE A 1 72 ? 14.505 -19.287 12.688 1.00 15.44 70 ILE A O 1
ATOM 1085 N N . GLY A 1 73 ? 12.916 -20.350 11.504 1.00 15.10 71 GLY A N 1
ATOM 1086 C CA . GLY A 1 73 ? 12.068 -20.535 12.668 1.00 15.96 71 GLY A CA 1
ATOM 1087 C C . GLY A 1 73 ? 10.591 -20.478 12.313 1.00 14.89 71 GLY A C 1
ATOM 1088 O O . GLY A 1 73 ? 10.203 -20.604 11.155 1.00 13.75 71 GLY A O 1
ATOM 1092 N N . ASN A 1 74 ? 9.774 -20.296 13.347 1.00 15.20 72 ASN A N 1
ATOM 1093 C CA . ASN A 1 74 ? 8.323 -20.337 13.219 1.00 16.86 72 ASN A CA 1
ATOM 1094 C C . ASN A 1 74 ? 7.769 -18.921 13.231 1.00 16.13 72 ASN A C 1
ATOM 1095 O O . ASN A 1 74 ? 8.070 -18.142 14.139 1.00 18.97 72 ASN A O 1
ATOM 1104 N N . TYR A 1 75 ? 6.959 -18.597 12.229 1.00 13.20 73 TYR A N 1
ATOM 1105 C CA . TYR A 1 75 ? 6.324 -17.291 12.101 1.00 12.88 73 TYR A CA 1
ATOM 1106 C C . TYR A 1 75 ? 4.838 -17.447 12.376 1.00 13.35 73 TYR A C 1
ATOM 1107 O O . TYR A 1 75 ? 4.148 -18.190 11.671 1.00 14.03 73 TYR A O 1
ATOM 1125 N N . THR A 1 76 ? 4.347 -16.738 13.385 1.00 13.46 74 THR A N 1
ATOM 1126 C CA . THR A 1 76 ? 2.949 -16.805 13.782 1.00 12.90 74 THR A CA 1
ATOM 1127 C C . THR A 1 76 ? 2.269 -15.489 13.454 1.00 13.14 74 THR A C 1
ATOM 1128 O O . THR A 1 76 ? 2.772 -14.418 13.813 1.00 15.43 74 THR A O 1
ATOM 1139 N N . CYS A 1 77 ? 1.136 -15.572 12.768 1.00 11.91 75 CYS A N 1
ATOM 1140 C CA . CYS A 1 77 ? 0.266 -14.425 12.563 1.00 11.76 75 CYS A CA 1
ATOM 1141 C C . CYS A 1 77 ? -0.963 -14.605 13.437 1.00 12.06 75 CYS A C 1
ATOM 1142 O O . CYS A 1 77 ? -1.695 -15.585 13.281 1.00 13.02 75 CYS A O 1
ATOM 1149 N N . ASN A 1 78 ? -1.176 -13.679 14.363 1.00 11.79 76 ASN A N 1
ATOM 1150 C CA . ASN A 1 78 ? -2.408 -13.608 15.130 1.00 13.19 76 ASN A CA 1
ATOM 1151 C C . ASN A 1 78 ? -3.279 -12.538 14.498 1.00 12.32 76 ASN A C 1
ATOM 1152 O O . ASN A 1 78 ? -2.817 -11.421 14.263 1.00 12.98 76 ASN A O 1
ATOM 1163 N N . LEU A 1 79 ? -4.543 -12.898 14.237 1.00 13.55 77 LEU A N 1
ATOM 1164 C CA . LEU A 1 79 ? -5.533 -12.068 13.560 1.00 12.99 77 LEU A CA 1
ATOM 1165 C C . LEU A 1 79 ? -6.763 -11.967 14.446 1.00 15.01 77 LE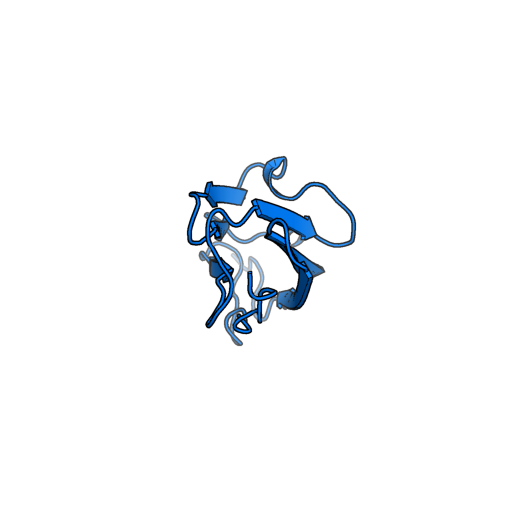U A C 1
ATOM 1166 O O . LEU A 1 79 ? -7.184 -12.964 15.040 1.00 14.88 77 LEU A O 1
ATOM 1182 N N . GLU A 1 80 ? -7.310 -10.758 14.574 1.00 14.75 78 GLU A N 1
ATOM 1183 C CA . GLU A 1 80 ? -8.509 -10.594 15.370 1.00 15.46 78 GLU A CA 1
ATOM 1184 C C . GLU A 1 80 ? -9.378 -9.490 14.791 1.00 14.34 78 GLU A C 1
ATOM 1185 O O . GLU A 1 80 ? -8.932 -8.661 13.995 1.00 13.90 78 GLU A O 1
ATOM 1197 N N . ASN A 1 81 ? -10.634 -9.515 15.181 1.00 14.18 79 ASN A N 1
ATOM 1198 C CA . ASN A 1 81 ? -11.588 -8.447 14.872 1.00 14.97 79 ASN A CA 1
ATOM 1199 C C . ASN A 1 81 ? -12.473 -8.332 16.105 1.00 17.07 79 ASN A C 1
ATOM 1200 O O . ASN A 1 81 ? -12.245 -9.051 17.088 1.00 16.24 79 ASN A O 1
ATOM 1211 N N . PRO A 1 82 ? -13.472 -7.442 16.117 1.00 24.66 80 PRO A N 1
ATOM 1212 C CA . PRO A 1 82 ? -14.294 -7.288 17.327 1.00 26.70 80 PRO A CA 1
ATOM 1213 C C . PRO A 1 82 ? -15.056 -8.538 17.725 1.00 26.63 80 PRO A C 1
ATOM 1214 O O . PRO A 1 82 ? -15.684 -8.535 18.790 1.00 31.05 80 PRO A O 1
ATOM 1225 N N . PHE A 1 83 ? -15.008 -9.610 16.935 1.00 23.40 81 PHE A N 1
ATOM 1226 C CA . PHE A 1 83 ? -15.886 -10.748 17.149 1.00 21.96 81 PHE A CA 1
ATOM 1227 C C . PHE A 1 83 ? -15.178 -12.078 17.333 1.00 19.91 81 PHE A C 1
ATOM 1228 O O . PHE A 1 83 ? -15.853 -13.076 17.608 1.00 19.39 81 PHE A O 1
ATOM 1245 N N . GLY A 1 84 ? -13.856 -12.118 17.227 1.00 19.67 82 GLY A N 1
ATOM 1246 C CA . GLY A 1 84 ? -13.135 -13.354 17.430 1.00 18.84 82 GLY A CA 1
ATOM 1247 C C . GLY A 1 84 ? -11.674 -13.193 17.055 1.00 14.69 82 GLY A C 1
ATOM 1248 O O . GLY A 1 84 ? -11.205 -12.091 16.759 1.00 16.12 82 GLY A O 1
ATOM 1252 N N . SER A 1 85 ? -10.968 -14.316 17.083 1.00 16.48 83 SER A N 1
ATOM 1253 C CA . SER A 1 85 ? -9.560 -14.320 16.714 1.00 15.96 83 SER A CA 1
ATOM 1254 C C . SER A 1 85 ? -9.222 -15.654 16.068 1.00 13.59 83 SER A C 1
ATOM 1255 O O . SER A 1 85 ? -9.964 -16.632 16.189 1.00 17.00 83 SER A O 1
ATOM 1263 N N . ASP A 1 86 ? -8.096 -15.670 15.358 1.00 14.71 84 ASP A N 1
ATOM 1264 C CA . ASP A 1 86 ? -7.568 -16.884 14.753 1.00 14.18 84 ASP A CA 1
ATOM 1265 C C . ASP A 1 86 ? -6.056 -16.732 14.680 1.00 14.11 84 ASP A C 1
ATOM 1266 O O . ASP A 1 86 ? -5.505 -15.643 14.884 1.00 14.95 84 ASP A O 1
ATOM 1275 N N . VAL A 1 87 ? -5.382 -17.832 14.368 1.00 14.65 85 VAL A N 1
ATOM 1276 C CA . VAL A 1 87 ? -3.929 -17.862 14.405 1.00 16.17 85 VAL A CA 1
ATOM 1277 C C . VAL A 1 87 ? -3.444 -18.923 13.437 1.00 15.84 85 VAL A C 1
ATO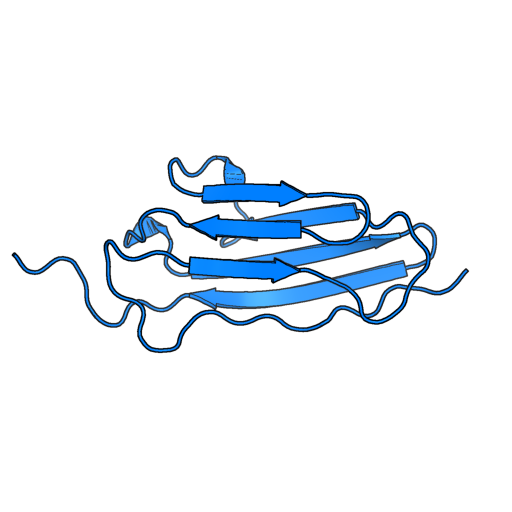M 1278 O O . VAL A 1 87 ? -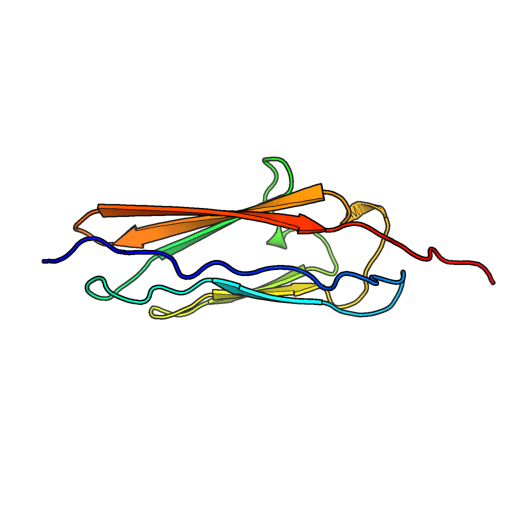4.095 -19.953 13.247 1.00 17.00 85 VAL A O 1
ATOM 1291 N N . HIS A 1 88 ? -2.282 -18.663 12.837 1.00 14.39 86 HIS A N 1
ATOM 1292 C CA . HIS A 1 88 ? -1.598 -19.635 11.999 1.00 12.77 86 HIS A CA 1
ATOM 1293 C C . HIS A 1 88 ? -0.096 -19.468 12.149 1.00 13.06 86 HIS A C 1
ATOM 1294 O O . HIS A 1 88 ? 0.407 -18.344 12.214 1.00 12.51 86 HIS A O 1
ATOM 1307 N N . THR A 1 89 ? 0.612 -20.595 12.185 1.00 14.17 87 THR A N 1
ATOM 1308 C CA . THR A 1 89 ? 2.064 -20.614 12.289 1.00 14.70 87 THR A CA 1
ATOM 1309 C C . THR A 1 89 ? 2.643 -21.339 11.084 1.00 15.67 87 THR A C 1
ATOM 1310 O O . THR A 1 89 ? 2.153 -22.406 10.702 1.00 15.88 87 THR A O 1
ATOM 1321 N N . ALA A 1 90 ? 3.670 -20.750 10.484 1.00 15.41 88 ALA A N 1
ATOM 1322 C CA . ALA A 1 90 ? 4.381 -21.352 9.368 1.00 15.28 88 ALA A CA 1
ATOM 1323 C C . ALA A 1 90 ? 5.865 -21.368 9.687 1.00 14.51 88 ALA A C 1
ATOM 1324 O O . ALA A 1 90 ? 6.408 -20.383 10.190 1.00 14.37 88 ALA A O 1
ATOM 1331 N N . ALA A 1 91 ? 6.521 -22.476 9.365 1.00 15.01 89 ALA A N 1
ATOM 1332 C CA . ALA A 1 91 ? 7.939 -22.656 9.638 1.00 16.89 89 ALA A CA 1
ATOM 1333 C C . ALA A 1 91 ? 8.752 -22.311 8.399 1.00 14.79 89 ALA A C 1
ATOM 1334 O O . ALA A 1 91 ? 8.415 -22.743 7.294 1.00 13.83 89 ALA A O 1
ATOM 1341 N N . LEU A 1 92 ? 9.816 -21.5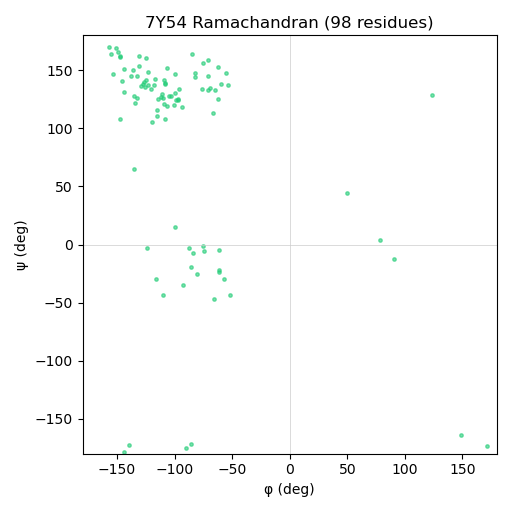33 8.590 1.00 13.75 90 LEU A N 1
ATOM 1342 C CA . LEU A 1 92 ? 10.793 -21.234 7.551 1.00 14.17 90 LEU A CA 1
ATOM 1343 C C . LEU A 1 92 ? 12.005 -22.125 7.781 1.00 14.80 90 LEU A C 1
ATOM 1344 O O . LEU A 1 92 ? 12.613 -22.075 8.856 1.00 14.64 90 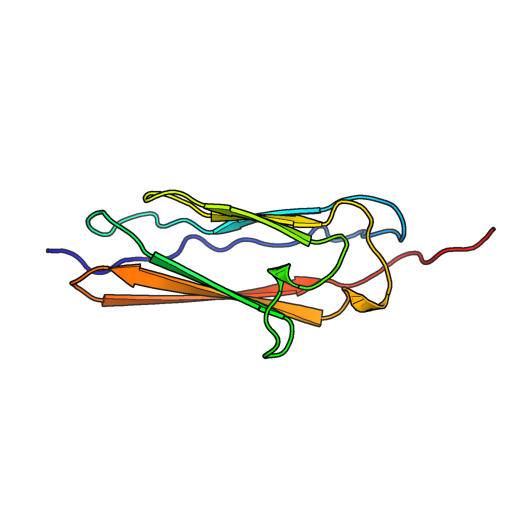LEU A O 1
ATOM 1360 N N . THR A 1 93 ? 12.328 -22.953 6.785 1.00 14.66 91 THR A N 1
ATOM 1361 C CA . THR A 1 93 ? 13.457 -23.873 6.815 1.00 17.15 91 THR A CA 1
ATOM 1362 C C . THR A 1 93 ? 14.412 -23.477 5.704 1.00 16.51 91 THR A C 1
ATOM 1363 O O . THR A 1 93 ? 13.973 -23.222 4.580 1.00 19.32 91 THR A O 1
ATOM 1374 N N . MET A 1 94 ? 15.715 -23.473 5.994 1.00 14.72 92 MET A N 1
ATOM 1375 C CA . MET A 1 94 ? 16.718 -23.124 4.996 1.00 13.16 92 MET A CA 1
ATOM 1376 C C . MET A 1 94 ? 17.300 -24.385 4.367 1.00 14.53 92 MET A C 1
ATOM 1377 O O . MET A 1 94 ? 17.803 -25.262 5.078 1.00 14.82 92 MET A O 1
ATOM 1391 N N . LYS A 1 95 ? 17.230 -24.472 3.036 1.00 14.74 93 LYS A N 1
ATOM 1392 C CA . LYS A 1 95 ? 17.763 -25.619 2.311 1.00 16.32 93 LYS A CA 1
ATOM 1393 C C . LYS A 1 95 ? 19.197 -25.404 1.851 1.00 14.95 93 LYS A C 1
ATOM 1394 O O . LYS A 1 95 ? 19.977 -26.366 1.802 1.00 16.08 93 LYS A O 1
ATOM 1413 N N . VAL A 1 96 ? 19.557 -24.177 1.487 1.00 14.19 94 VAL A N 1
ATOM 1414 C CA . VAL A 1 96 ? 20.907 -23.868 1.028 1.00 16.92 94 VAL A CA 1
ATOM 1415 C C . VAL A 1 96 ? 21.386 -22.592 1.706 1.00 15.24 94 VAL A C 1
ATOM 1416 O O . VAL A 1 96 ? 20.754 -21.538 1.541 1.00 15.35 94 VAL A O 1
ATOM 1429 N N . PRO A 1 97 ? 22.504 -22.624 2.441 1.00 14.36 95 PRO A N 1
ATOM 1430 C CA . PRO A 1 97 ? 23.029 -21.387 3.030 1.00 14.54 95 PRO A CA 1
ATOM 1431 C C . PRO A 1 97 ? 24.001 -20.693 2.103 1.00 16.41 95 PRO A C 1
ATOM 1432 O O . PRO A 1 97 ? 24.196 -21.132 0.966 1.00 17.60 95 PRO A O 1
ATOM 1443 N N . GLU A 1 98 ? 24.608 -19.613 2.582 1.00 17.71 96 GLU A N 1
ATOM 1444 C CA . GLU A 1 98 ? 25.691 -18.982 1.847 1.00 21.47 96 GLU A CA 1
ATOM 1445 C C . GLU A 1 98 ? 26.842 -19.960 1.717 1.00 20.22 96 GLU A C 1
ATOM 1446 O O . GLU A 1 98 ? 27.343 -20.470 2.727 1.00 18.61 96 GLU A O 1
ATOM 1452 N N . LEU A 1 99 ? 27.277 -20.197 0.477 1.00 23.25 97 LEU A N 1
ATOM 1453 C CA . LEU A 1 99 ? 28.347 -21.155 0.228 1.00 29.55 97 LEU A CA 1
ATOM 1454 C C . LEU A 1 99 ? 29.603 -20.538 -0.366 1.00 45.17 97 LEU A C 1
ATOM 1455 O O . LEU A 1 99 ? 30.697 -21.053 -0.121 1.00 44.40 97 LEU A O 1
ATOM 1460 N N . SER A 1 100 ? 29.480 -19.461 -1.132 1.00 40.46 98 SER A N 1
ATOM 1461 C CA . SER A 1 100 ? 30.643 -18.783 -1.693 1.00 53.05 98 SER A CA 1
ATOM 1462 C C . SER A 1 100 ? 30.769 -17.375 -1.126 1.00 58.20 98 SER A C 1
ATOM 1463 O O . SER A 1 100 ? 31.470 -17.159 -0.137 1.00 60.04 98 SER A O 1
#

Solvent-accessible surface area: 5765 Å² total; per-residue (Å²): 77,52,72,6,90,20,114,66,10,155,21,57,92,74,4,74,37,51,92,171,14,88,8,77,0,18,23,119,59,17,61,96,70,4,113,31,53,8,70,15,74,61,102,92,1,74,123,46,182,14,4,70,43,79,76,64,84,92,60,0,30,0,34,0,62,41,2,64,64,102,3,74,16,79,0,27,0,64,1,89,14,98,92,27,84,45,75,30,79,5,59,2,68,36,127,57,64,134,142,154

B-factor: mean 22.46, std 12.23, range [8.47, 91.4]

Nearest PDB structures (foldseek):
  7y54-assembly1_A  TM=1.010E+00  e=2.073E-21  Chelicerata
  7y95-assembly1_B  TM=9.591E-01  e=5.280E-11  Chelicerata
  7y73-assembly1_A  TM=9.476E-01  e=1.593E-09  Chelicerata
  7y9a-assembly1_A-2  TM=9.202E-01  e=1.407E-08  Chelicerata
  6ygn-assembly1_A  TM=8.159E-01  e=7.948E-08  Homo sapiens